Protein AF-A0A946AU57-F1 (afdb_monomer)

Structure (mmCIF, N/CA/C/O backbone):
data_AF-A0A946AU57-F1
#
_entry.id   AF-A0A946AU57-F1
#
loop_
_atom_site.group_PDB
_atom_site.id
_atom_site.type_symbol
_atom_site.label_atom_id
_atom_site.label_alt_id
_atom_site.label_comp_id
_atom_site.label_asym_id
_atom_site.label_entity_id
_atom_site.label_seq_id
_atom_site.pdbx_PDB_ins_code
_atom_site.Cartn_x
_atom_site.Cartn_y
_atom_site.Cartn_z
_atom_site.occupancy
_atom_site.B_iso_or_equiv
_atom_site.auth_seq_id
_atom_site.auth_comp_id
_atom_site.auth_asym_id
_atom_site.auth_atom_id
_atom_site.pdbx_PDB_model_num
ATOM 1 N N . MET A 1 1 ? 7.001 -10.767 -23.558 1.00 83.44 1 MET A N 1
ATOM 2 C CA . MET A 1 1 ? 6.586 -10.501 -22.163 1.00 83.44 1 MET A CA 1
ATOM 3 C C . MET A 1 1 ? 6.327 -9.021 -21.917 1.00 83.44 1 MET A C 1
ATOM 5 O O . MET A 1 1 ? 5.174 -8.684 -21.738 1.00 83.44 1 MET A O 1
ATOM 9 N N . ALA A 1 2 ? 7.332 -8.129 -21.918 1.00 91.62 2 ALA A N 1
ATOM 10 C CA . ALA A 1 2 ? 7.081 -6.695 -21.684 1.00 91.62 2 ALA A CA 1
ATOM 11 C C . ALA A 1 2 ? 6.171 -6.069 -22.757 1.00 91.62 2 ALA A C 1
ATOM 13 O O . ALA A 1 2 ? 5.201 -5.413 -22.403 1.00 91.62 2 ALA A O 1
ATOM 14 N N . ASP A 1 3 ? 6.413 -6.365 -24.041 1.00 95.62 3 ASP A N 1
ATOM 15 C CA . ASP A 1 3 ? 5.533 -5.928 -25.137 1.00 95.62 3 ASP A CA 1
ATOM 16 C C . ASP A 1 3 ? 4.083 -6.423 -24.937 1.00 95.62 3 ASP A C 1
ATOM 18 O O . ASP A 1 3 ? 3.138 -5.658 -25.092 1.00 95.62 3 ASP A O 1
ATOM 22 N N . ASP A 1 4 ? 3.898 -7.683 -24.522 1.00 97.25 4 ASP A N 1
ATOM 23 C CA . ASP A 1 4 ? 2.567 -8.263 -24.276 1.00 97.25 4 ASP A CA 1
ATOM 24 C C . ASP A 1 4 ? 1.846 -7.573 -23.109 1.00 97.25 4 ASP A C 1
ATOM 26 O O . ASP A 1 4 ? 0.646 -7.328 -23.179 1.00 97.25 4 ASP A O 1
ATOM 30 N N . LEU A 1 5 ? 2.580 -7.236 -22.044 1.00 96.56 5 LEU A N 1
ATOM 31 C CA . LEU A 1 5 ? 2.045 -6.531 -20.878 1.00 96.56 5 LEU A CA 1
ATOM 32 C C . LEU A 1 5 ? 1.662 -5.085 -21.214 1.00 96.56 5 LEU A C 1
ATOM 34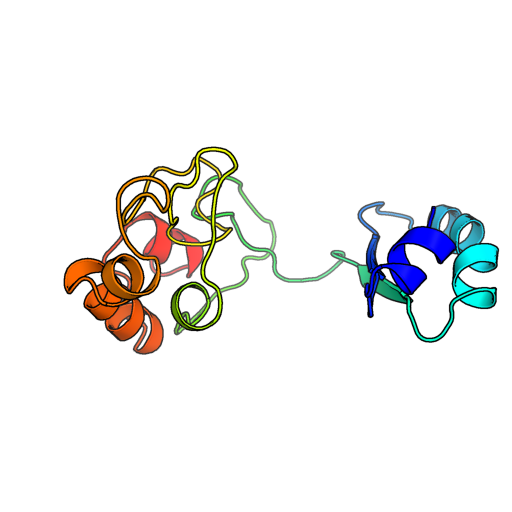 O O . LEU A 1 5 ? 0.603 -4.627 -20.794 1.00 96.56 5 LEU A O 1
ATOM 38 N N . ILE A 1 6 ? 2.479 -4.390 -22.009 1.00 96.75 6 ILE A N 1
ATOM 39 C CA . ILE A 1 6 ? 2.166 -3.042 -22.502 1.00 96.75 6 ILE A CA 1
ATOM 40 C C . ILE A 1 6 ? 0.909 -3.088 -23.375 1.00 96.75 6 ILE A C 1
ATOM 42 O O . ILE A 1 6 ? -0.028 -2.327 -23.150 1.00 96.75 6 ILE A O 1
ATOM 46 N N . ASN A 1 7 ? 0.832 -4.045 -24.304 1.00 97.56 7 ASN A N 1
ATOM 47 C CA . ASN A 1 7 ? -0.347 -4.244 -25.149 1.00 97.56 7 ASN A CA 1
ATOM 48 C C . ASN A 1 7 ? -1.607 -4.601 -24.340 1.00 97.56 7 ASN A C 1
ATOM 50 O O . ASN A 1 7 ? -2.715 -4.267 -24.754 1.00 97.56 7 ASN A O 1
ATOM 54 N N . ALA A 1 8 ? -1.452 -5.257 -23.186 1.00 97.81 8 ALA A N 1
ATOM 55 C CA . ALA A 1 8 ? -2.541 -5.547 -22.256 1.00 97.81 8 ALA A CA 1
ATOM 56 C C . ALA A 1 8 ? -2.958 -4.341 -21.386 1.00 97.81 8 ALA A C 1
ATOM 58 O O . ALA A 1 8 ? -3.948 -4.439 -20.662 1.00 97.81 8 ALA A O 1
ATOM 59 N N . GLY A 1 9 ? -2.236 -3.217 -21.455 1.00 97.50 9 GLY A N 1
ATOM 60 C CA . GLY A 1 9 ? -2.573 -1.966 -20.773 1.00 97.50 9 GLY A CA 1
ATOM 61 C C . GLY A 1 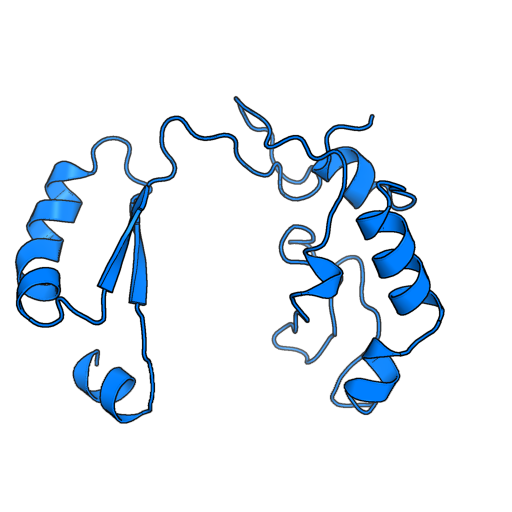9 ? -1.669 -1.590 -19.598 1.00 97.50 9 GLY A C 1
ATOM 62 O O . GLY A 1 9 ? -2.003 -0.657 -18.871 1.00 97.50 9 GLY A O 1
ATOM 63 N N . VAL A 1 10 ? -0.538 -2.274 -19.381 1.00 96.62 10 VAL A N 1
ATOM 64 C CA . VAL A 1 10 ? 0.450 -1.828 -18.384 1.00 96.62 10 VAL A CA 1
ATOM 65 C C . VAL A 1 10 ? 1.084 -0.518 -18.843 1.00 96.62 10 VAL A C 1
ATOM 67 O O . VAL A 1 10 ? 1.690 -0.450 -19.910 1.00 96.62 10 VAL A O 1
ATOM 70 N N . THR A 1 11 ? 0.963 0.515 -18.012 1.00 96.81 11 THR A N 1
ATOM 71 C CA . THR A 1 11 ? 1.470 1.862 -18.306 1.00 96.81 11 THR A CA 1
ATOM 72 C C . THR A 1 11 ? 2.835 2.138 -17.689 1.00 96.81 11 THR A C 1
ATOM 74 O O . THR A 1 11 ? 3.540 3.021 -18.157 1.00 96.81 11 THR A O 1
ATOM 77 N N . GLU A 1 12 ? 3.218 1.395 -16.650 1.00 96.62 12 GLU A N 1
ATOM 78 C CA . GLU A 1 12 ? 4.491 1.577 -15.957 1.00 96.62 12 GLU A CA 1
ATOM 79 C C . GLU A 1 12 ? 4.979 0.265 -15.320 1.00 96.62 12 GLU A C 1
ATOM 81 O O . GLU A 1 12 ? 4.206 -0.514 -14.760 1.00 96.62 12 GLU A O 1
ATOM 86 N N . PHE A 1 13 ? 6.290 0.053 -15.374 1.00 95.56 13 PHE A N 1
ATOM 87 C CA . PHE A 1 13 ? 7.053 -0.943 -14.645 1.00 95.56 13 PHE A CA 1
ATOM 88 C C . PHE A 1 13 ? 7.995 -0.225 -13.685 1.00 95.56 13 PHE A C 1
ATOM 90 O O . PHE A 1 13 ? 9.019 0.329 -14.088 1.00 95.56 13 PHE A O 1
ATOM 97 N N . THR A 1 14 ? 7.683 -0.289 -12.397 1.00 95.12 14 THR A N 1
ATOM 98 C CA . THR A 1 14 ? 8.595 0.175 -11.355 1.00 95.12 14 THR A CA 1
ATOM 99 C C . THR A 1 14 ? 9.557 -0.945 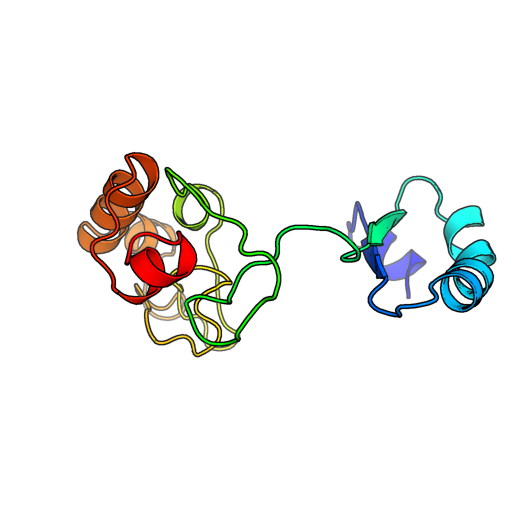-10.972 1.00 95.12 14 THR A C 1
ATOM 101 O O . THR A 1 14 ? 9.138 -2.004 -10.504 1.00 95.12 14 THR A O 1
ATOM 104 N N . ILE A 1 15 ? 10.857 -0.715 -11.145 1.00 92.50 15 ILE A N 1
ATOM 105 C CA . ILE A 1 15 ? 11.922 -1.658 -10.788 1.00 92.50 15 ILE A CA 1
ATOM 106 C C . ILE A 1 15 ? 12.723 -1.071 -9.631 1.00 92.50 15 ILE A C 1
ATOM 108 O O . ILE A 1 15 ? 13.354 -0.026 -9.769 1.00 92.50 15 ILE A O 1
ATOM 112 N N . THR A 1 16 ? 12.746 -1.766 -8.498 1.00 92.06 16 THR A N 1
ATOM 113 C CA . THR A 1 16 ? 13.507 -1.342 -7.319 1.00 92.06 16 THR A CA 1
ATOM 114 C C . THR A 1 16 ? 14.788 -2.158 -7.185 1.00 92.06 16 THR A C 1
ATOM 116 O O . THR A 1 16 ? 14.757 -3.387 -7.155 1.00 92.06 16 THR A O 1
ATOM 119 N N . ILE A 1 17 ? 15.924 -1.473 -7.086 1.00 90.62 17 ILE A N 1
ATOM 120 C CA . ILE A 1 17 ? 17.239 -2.069 -6.858 1.00 90.62 17 ILE A CA 1
ATOM 121 C C . ILE A 1 17 ? 17.411 -2.306 -5.359 1.00 90.62 17 ILE A C 1
ATOM 123 O O . ILE A 1 17 ? 17.440 -1.359 -4.572 1.00 90.62 17 ILE A O 1
ATOM 127 N N . HIS A 1 18 ? 17.528 -3.579 -4.982 1.00 88.88 18 HIS A N 1
ATOM 128 C CA . HIS A 1 18 ? 17.764 -4.006 -3.600 1.00 88.88 18 HIS A CA 1
ATOM 129 C C . HIS A 1 18 ? 19.240 -4.321 -3.308 1.00 88.88 18 HIS A C 1
ATOM 131 O O . HIS A 1 18 ? 19.646 -4.305 -2.149 1.00 88.88 18 HIS A O 1
ATOM 137 N N . ASP A 1 19 ? 20.050 -4.575 -4.339 1.00 85.81 19 ASP A N 1
ATOM 138 C CA . ASP A 1 19 ? 21.467 -4.925 -4.195 1.00 85.81 19 ASP A CA 1
ATOM 139 C C . ASP A 1 19 ? 22.283 -3.729 -3.700 1.00 85.81 19 ASP A C 1
ATOM 141 O O . ASP A 1 19 ? 22.214 -2.661 -4.306 1.00 85.81 19 ASP A O 1
ATOM 145 N N . THR A 1 20 ? 23.116 -3.914 -2.669 1.00 79.56 20 THR A N 1
ATOM 146 C CA . THR A 1 20 ? 24.007 -2.871 -2.112 1.00 79.56 20 THR A CA 1
ATOM 147 C C . THR A 1 20 ? 24.929 -2.250 -3.167 1.00 79.56 20 THR A C 1
ATOM 149 O O . THR A 1 20 ? 25.274 -1.078 -3.075 1.00 79.56 20 THR A O 1
ATOM 152 N N . ASN A 1 21 ? 25.291 -3.013 -4.205 1.00 80.12 21 ASN A N 1
ATOM 153 C CA . ASN A 1 21 ? 25.967 -2.510 -5.397 1.00 80.12 21 ASN A CA 1
ATOM 154 C C . ASN A 1 21 ? 25.082 -2.725 -6.637 1.00 80.12 21 ASN A C 1
ATOM 156 O O . ASN A 1 21 ? 25.128 -3.769 -7.290 1.00 80.12 21 ASN A O 1
ATOM 160 N N . GLY A 1 22 ? 24.270 -1.715 -6.948 1.00 82.25 22 GLY A N 1
ATOM 161 C CA . GLY A 1 22 ? 23.299 -1.744 -8.040 1.00 82.25 22 GLY A CA 1
ATOM 162 C C . GLY A 1 22 ? 23.881 -1.612 -9.450 1.00 82.25 22 GLY A C 1
ATOM 163 O O . GLY A 1 22 ? 23.137 -1.780 -10.414 1.00 82.25 22 GLY A O 1
ATOM 164 N N . GLU A 1 23 ? 25.176 -1.324 -9.615 1.00 85.56 23 GLU A N 1
ATOM 165 C CA . GLU A 1 23 ? 25.768 -1.012 -10.927 1.00 85.56 23 GLU A CA 1
ATOM 166 C C . GLU A 1 23 ? 25.681 -2.187 -11.906 1.00 85.56 23 GLU A C 1
ATOM 168 O O . GLU A 1 23 ? 25.309 -2.018 -13.069 1.00 85.56 23 GLU A O 1
ATOM 173 N N . ALA A 1 24 ? 25.956 -3.402 -11.427 1.00 86.06 24 ALA A N 1
ATOM 174 C CA . ALA A 1 24 ? 25.874 -4.605 -12.250 1.00 86.06 24 ALA A CA 1
ATOM 175 C C . ALA A 1 24 ? 24.432 -4.895 -12.703 1.00 86.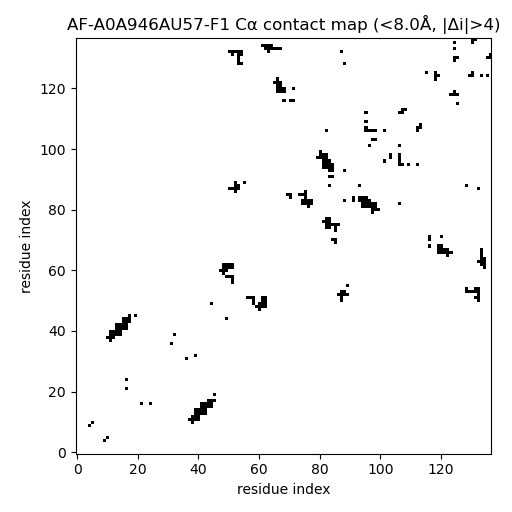06 24 ALA A C 1
ATOM 177 O O . ALA A 1 24 ? 24.211 -5.343 -13.832 1.00 86.06 24 ALA A O 1
ATOM 178 N N . LEU A 1 25 ? 23.443 -4.632 -11.842 1.00 86.56 25 LEU A N 1
ATOM 179 C CA . LEU A 1 25 ? 22.029 -4.778 -12.184 1.00 86.56 25 LEU A CA 1
ATOM 180 C C . LEU A 1 25 ? 21.584 -3.682 -13.158 1.00 86.56 25 LEU A C 1
ATOM 182 O O . LEU A 1 25 ? 20.945 -3.984 -14.164 1.00 86.56 25 LEU A O 1
ATOM 186 N N . LEU A 1 26 ? 21.985 -2.431 -12.925 1.00 88.06 26 LEU A N 1
ATOM 187 C CA . LEU A 1 26 ? 21.723 -1.308 -13.827 1.00 88.06 26 LEU A CA 1
ATOM 188 C C . LEU A 1 26 ? 22.287 -1.561 -15.224 1.00 88.06 26 LEU A C 1
ATOM 190 O O . LEU A 1 26 ? 21.592 -1.322 -16.209 1.00 88.06 26 LEU A O 1
ATOM 194 N N . ALA A 1 27 ? 23.506 -2.098 -15.322 1.00 90.38 27 ALA A N 1
ATOM 195 C CA . ALA A 1 27 ? 24.113 -2.482 -16.593 1.00 90.38 27 ALA A CA 1
ATOM 196 C C . ALA A 1 27 ? 23.274 -3.540 -17.331 1.00 90.38 27 ALA A C 1
ATOM 198 O O . ALA A 1 27 ? 23.032 -3.411 -18.532 1.00 90.38 27 ALA A O 1
ATOM 199 N N . LYS A 1 28 ? 22.760 -4.548 -16.610 1.00 90.31 28 LYS A N 1
ATOM 200 C CA . LYS A 1 28 ? 21.852 -5.565 -17.170 1.00 90.31 28 LYS A CA 1
ATOM 201 C C . LYS A 1 28 ? 20.506 -4.983 -17.610 1.00 90.31 28 LYS A C 1
ATOM 203 O O . LYS A 1 28 ? 19.903 -5.514 -18.540 1.00 90.31 28 LYS A O 1
ATOM 208 N N . LEU A 1 29 ? 20.042 -3.911 -16.968 1.00 91.62 29 LEU A N 1
ATOM 209 C CA . LEU A 1 29 ? 18.784 -3.238 -17.298 1.00 91.62 29 LEU A CA 1
ATOM 210 C C . LEU A 1 29 ? 18.909 -2.242 -18.461 1.00 91.62 29 LEU A C 1
ATOM 212 O O . LEU A 1 29 ? 17.889 -1.921 -19.064 1.00 91.62 29 LEU A O 1
ATOM 216 N N . GLN A 1 30 ? 20.116 -1.799 -18.842 1.00 93.38 30 GLN A N 1
ATOM 217 C CA . GLN A 1 30 ? 20.318 -0.833 -19.938 1.00 93.38 30 GLN A CA 1
ATOM 218 C C . GLN A 1 30 ? 19.567 -1.179 -21.239 1.00 93.38 30 GLN A C 1
ATOM 220 O O . GLN A 1 30 ? 18.931 -0.287 -21.805 1.00 93.38 30 GLN A O 1
ATOM 225 N N . PRO A 1 31 ? 19.556 -2.438 -21.729 1.00 94.12 31 PRO A N 1
ATOM 226 C CA . PRO A 1 31 ? 18.800 -2.780 -22.934 1.00 94.12 31 PRO A CA 1
ATOM 227 C C . PRO A 1 31 ? 17.286 -2.592 -22.766 1.00 94.12 31 PRO A C 1
ATOM 229 O O . PRO A 1 31 ? 16.613 -2.179 -23.707 1.00 94.12 31 PRO A O 1
ATOM 232 N N . VAL A 1 32 ? 16.755 -2.869 -21.570 1.00 92.19 32 VAL A N 1
ATOM 233 C CA . VAL A 1 32 ? 15.333 -2.699 -21.235 1.00 92.19 32 VAL A CA 1
ATOM 234 C C . VAL A 1 32 ? 14.989 -1.216 -21.155 1.00 92.19 32 VAL A C 1
ATOM 236 O O . VAL A 1 32 ? 14.032 -0.788 -21.790 1.00 92.19 32 VAL A O 1
ATOM 239 N N . LEU A 1 33 ? 15.811 -0.426 -20.459 1.00 93.44 33 LEU A N 1
ATOM 240 C CA . LEU A 1 33 ? 15.644 1.025 -20.336 1.00 93.44 33 LEU A CA 1
ATOM 241 C C . LEU A 1 33 ? 15.679 1.723 -21.696 1.00 93.44 33 LEU A C 1
ATOM 243 O O . LEU A 1 33 ? 14.882 2.616 -21.959 1.00 93.44 33 LEU A O 1
ATOM 247 N N . LYS A 1 34 ? 16.564 1.278 -22.595 1.00 95.69 34 LYS A N 1
ATOM 248 C CA . LYS A 1 34 ? 16.637 1.802 -23.961 1.00 95.69 34 LYS A CA 1
ATOM 249 C C . LYS A 1 34 ? 15.420 1.417 -24.803 1.00 95.69 34 LYS A C 1
ATOM 251 O O . LYS A 1 34 ? 15.004 2.205 -25.648 1.00 95.69 34 LYS A O 1
ATOM 256 N N . LYS A 1 35 ? 14.886 0.204 -24.625 1.00 95.94 35 LYS A N 1
ATOM 257 C CA . LYS A 1 35 ? 13.732 -0.273 -25.399 1.00 95.94 35 LYS A CA 1
ATOM 258 C C . LYS A 1 35 ? 12.414 0.338 -24.909 1.00 95.94 35 LYS A C 1
ATOM 260 O O . LYS A 1 35 ? 11.547 0.597 -25.734 1.00 95.94 35 LYS A O 1
ATOM 265 N N . TYR A 1 36 ? 12.273 0.581 -23.605 1.00 96.00 36 TYR A N 1
ATOM 266 C CA . TYR A 1 36 ? 11.025 1.042 -22.985 1.00 96.00 36 TYR A CA 1
ATOM 267 C C . TYR A 1 36 ? 11.221 2.275 -22.080 1.00 96.00 36 TYR A C 1
ATOM 269 O O . TYR A 1 36 ? 10.845 2.235 -20.907 1.00 96.00 36 TYR A O 1
ATOM 277 N N . PRO A 1 37 ? 11.800 3.377 -22.588 1.00 95.06 37 PRO A N 1
ATOM 278 C CA . PRO A 1 37 ? 12.170 4.525 -21.758 1.00 95.06 37 PRO A CA 1
ATOM 279 C C . PRO A 1 37 ? 10.972 5.223 -21.098 1.00 95.06 37 PRO A C 1
ATOM 281 O O . PRO A 1 37 ? 11.129 5.824 -20.043 1.00 95.06 37 PRO A O 1
ATOM 284 N N . GLU A 1 38 ? 9.780 5.127 -21.690 1.00 96.06 38 GLU A N 1
ATOM 285 C CA . GLU A 1 38 ? 8.551 5.756 -21.179 1.00 96.06 38 GLU A CA 1
ATOM 286 C C . GLU A 1 38 ? 7.760 4.860 -20.217 1.00 96.06 38 GLU A C 1
ATOM 288 O O . GLU A 1 38 ? 6.840 5.333 -19.560 1.00 96.06 38 GLU A O 1
ATOM 293 N N . TYR A 1 39 ? 8.110 3.573 -20.126 1.00 96.12 39 TYR A N 1
ATOM 294 C CA . TYR A 1 39 ? 7.368 2.594 -19.329 1.00 96.12 39 TYR A CA 1
ATOM 295 C C . TYR A 1 39 ? 8.122 2.146 -18.087 1.00 96.12 39 TYR A C 1
ATOM 297 O O . TYR A 1 39 ? 7.569 1.376 -17.318 1.00 96.12 39 TYR A O 1
ATOM 305 N N . VAL A 1 40 ? 9.386 2.523 -17.893 1.00 95.56 40 VAL A N 1
ATOM 306 C CA . VAL A 1 40 ? 10.201 1.976 -16.801 1.00 95.56 40 VAL A CA 1
ATOM 307 C C . VAL A 1 40 ? 10.665 3.084 -15.871 1.00 95.56 40 VAL A C 1
ATOM 309 O O . VAL A 1 40 ? 11.368 3.999 -16.293 1.00 95.56 40 VAL A O 1
ATOM 312 N N . SER A 1 41 ? 10.352 2.941 -14.584 1.00 94.38 41 SER A N 1
ATOM 313 C CA . SER A 1 41 ? 10.920 3.751 -13.508 1.00 94.38 41 SER A CA 1
ATOM 314 C C . SER A 1 41 ? 11.865 2.910 -12.653 1.00 94.38 41 SER A C 1
ATOM 316 O O . SER A 1 41 ? 11.565 1.772 -12.289 1.00 94.38 41 SER A O 1
ATOM 318 N N . ILE A 1 42 ? 13.042 3.460 -12.344 1.00 91.50 42 ILE A N 1
ATOM 319 C CA . ILE A 1 42 ? 14.037 2.805 -11.490 1.00 91.50 42 ILE A CA 1
ATOM 320 C C . ILE A 1 42 ? 14.038 3.461 -10.114 1.00 91.50 42 ILE A C 1
ATOM 322 O O . ILE A 1 42 ? 14.189 4.674 -9.993 1.00 91.50 42 ILE A O 1
ATOM 326 N N . ASN A 1 43 ? 13.936 2.634 -9.080 1.00 91.44 43 ASN A N 1
ATOM 327 C CA . ASN A 1 43 ? 14.024 3.019 -7.682 1.00 91.44 43 ASN A CA 1
ATOM 328 C C . ASN A 1 43 ? 15.178 2.296 -6.980 1.00 91.44 43 ASN A C 1
ATOM 330 O O . ASN A 1 43 ? 15.713 1.301 -7.460 1.00 91.44 43 ASN A O 1
ATOM 334 N N . SER A 1 44 ? 15.537 2.794 -5.802 1.00 89.12 44 SER A N 1
ATOM 335 C CA . SER A 1 44 ? 16.492 2.177 -4.876 1.00 89.12 44 SER A CA 1
ATOM 336 C C . SER A 1 44 ? 15.978 2.339 -3.449 1.00 89.12 44 SER A C 1
ATOM 338 O O . SER A 1 44 ? 15.270 3.314 -3.161 1.00 89.12 44 SER A O 1
ATOM 340 N N . ILE A 1 45 ? 16.327 1.391 -2.580 1.00 86.31 45 ILE A N 1
ATOM 341 C CA . ILE A 1 45 ? 16.003 1.420 -1.145 1.00 86.31 45 ILE A CA 1
ATOM 342 C C . ILE A 1 45 ? 17.152 1.921 -0.261 1.00 86.31 45 ILE A C 1
ATOM 344 O O . ILE A 1 45 ? 16.925 2.159 0.920 1.00 86.31 45 ILE A O 1
ATOM 348 N N . HIS A 1 46 ? 18.362 2.067 -0.807 1.00 84.25 46 HIS A N 1
ATOM 349 C CA . HIS A 1 46 ? 19.543 2.454 -0.025 1.00 84.25 46 HIS A CA 1
ATOM 350 C C . HIS A 1 46 ? 19.408 3.869 0.532 1.00 84.25 46 HIS A C 1
ATOM 352 O O . HIS A 1 46 ? 18.859 4.745 -0.140 1.00 84.25 46 HIS A O 1
ATOM 358 N N . ASP A 1 47 ? 19.904 4.060 1.756 1.00 83.62 47 ASP A N 1
ATOM 359 C CA . ASP A 1 47 ? 19.941 5.338 2.481 1.00 83.62 47 ASP A CA 1
ATOM 360 C C . ASP A 1 47 ? 18.571 6.012 2.681 1.00 83.62 47 ASP A C 1
ATOM 362 O O . ASP A 1 47 ? 18.474 7.232 2.833 1.00 83.62 47 ASP A O 1
ATOM 366 N N . LYS A 1 48 ? 17.486 5.227 2.685 1.00 88.25 48 LYS A N 1
ATOM 367 C CA . LYS A 1 48 ? 16.121 5.720 2.907 1.00 88.25 48 LYS A CA 1
ATOM 368 C C . LYS A 1 48 ? 15.539 5.183 4.212 1.00 88.25 48 LYS A C 1
ATOM 370 O O . LYS A 1 48 ? 15.799 4.031 4.557 1.00 88.25 48 LYS A O 1
ATOM 375 N N . PRO A 1 49 ? 14.690 5.965 4.901 1.00 93.75 49 PRO A N 1
ATOM 376 C CA . PRO A 1 49 ? 13.811 5.416 5.921 1.00 93.75 49 PRO A CA 1
ATOM 377 C C . PRO A 1 49 ? 12.964 4.281 5.339 1.00 93.75 49 PRO A C 1
ATOM 379 O O . PRO A 1 49 ? 12.425 4.397 4.235 1.00 93.75 49 PRO A O 1
ATOM 382 N N . LEU A 1 50 ? 12.852 3.178 6.074 1.00 94.25 50 LEU A N 1
ATOM 383 C CA . LEU A 1 50 ? 12.094 2.001 5.671 1.00 94.25 50 LEU A CA 1
ATOM 384 C C . LEU A 1 50 ? 10.931 1.761 6.628 1.00 94.25 50 LEU A C 1
ATOM 386 O O . LEU A 1 50 ? 10.995 2.045 7.825 1.00 94.25 50 LEU A O 1
ATOM 390 N N . SER A 1 51 ? 9.860 1.180 6.095 1.00 94.50 51 SER A N 1
ATOM 391 C CA . SER A 1 51 ? 8.783 0.644 6.923 1.00 94.50 51 SER A CA 1
ATOM 392 C C . SER A 1 51 ? 9.274 -0.585 7.693 1.00 94.50 51 SER A C 1
ATOM 394 O O . SER A 1 51 ? 9.800 -1.523 7.093 1.00 94.50 51 SER A O 1
ATOM 396 N N . ASN A 1 52 ? 8.993 -0.635 8.997 1.00 96.69 52 ASN A N 1
ATOM 397 C CA . ASN A 1 52 ? 9.184 -1.824 9.840 1.00 96.69 52 ASN A CA 1
ATOM 398 C C . ASN A 1 52 ? 8.114 -2.915 9.619 1.00 96.69 52 ASN A C 1
ATOM 400 O O . ASN A 1 52 ? 8.035 -3.878 10.383 1.00 96.69 52 ASN A O 1
ATOM 404 N N . ARG A 1 53 ? 7.248 -2.755 8.604 1.00 96.81 53 ARG A N 1
ATOM 405 C CA . ARG A 1 53 ? 6.146 -3.676 8.275 1.00 96.81 53 ARG A CA 1
ATOM 406 C C . ARG A 1 53 ? 5.252 -3.960 9.484 1.00 96.81 53 ARG A C 1
ATOM 408 O O . ARG A 1 53 ? 4.970 -5.113 9.800 1.00 96.81 53 ARG A O 1
ATOM 415 N N . GLY A 1 54 ? 4.857 -2.898 10.189 1.00 96.44 54 GLY A N 1
ATOM 416 C CA . GLY A 1 54 ? 4.004 -3.013 11.371 1.00 96.44 54 GLY A CA 1
ATOM 417 C C . GLY A 1 54 ? 4.657 -3.787 12.517 1.00 96.44 54 GLY A C 1
ATOM 418 O O . GLY A 1 54 ? 3.963 -4.483 13.251 1.00 96.44 54 GLY A O 1
ATOM 419 N N . GLY A 1 55 ? 5.986 -3.713 12.626 1.00 96.69 55 GLY A N 1
ATOM 420 C CA . GLY A 1 55 ? 6.772 -4.438 13.626 1.00 96.69 55 GLY A CA 1
ATOM 421 C C . GLY A 1 55 ? 7.193 -5.847 13.217 1.00 96.69 55 GLY A C 1
ATOM 422 O O . GLY A 1 55 ? 7.750 -6.572 14.034 1.00 96.69 55 GLY A O 1
ATOM 423 N N . ALA A 1 56 ? 6.938 -6.269 11.976 1.00 97.25 56 ALA A N 1
ATOM 424 C CA . ALA A 1 56 ? 7.369 -7.586 11.512 1.00 97.25 56 ALA A CA 1
ATOM 425 C C . ALA A 1 56 ? 8.887 -7.682 11.280 1.00 97.25 56 ALA A C 1
ATOM 427 O O . ALA A 1 56 ? 9.411 -8.795 11.247 1.00 97.25 56 ALA A O 1
ATOM 428 N N . ILE A 1 57 ? 9.572 -6.549 11.091 1.00 96.38 57 ILE A N 1
ATOM 429 C CA . ILE A 1 57 ? 11.026 -6.475 10.909 1.00 96.38 57 ILE A CA 1
ATOM 430 C C . ILE A 1 57 ? 11.607 -5.277 11.663 1.00 96.38 57 ILE A C 1
ATOM 432 O O . ILE A 1 57 ? 10.973 -4.228 11.759 1.00 96.38 57 ILE A O 1
ATOM 436 N N . GLU A 1 58 ? 12.836 -5.416 12.148 1.00 94.75 58 GLU A N 1
ATOM 437 C CA . GLU A 1 58 ? 13.632 -4.285 12.625 1.00 94.75 58 GLU A CA 1
ATOM 438 C C . GLU A 1 58 ? 14.274 -3.564 11.433 1.00 94.75 58 GLU A C 1
ATOM 440 O O . GLU A 1 58 ? 14.663 -4.192 10.445 1.00 94.75 58 GLU A O 1
ATOM 445 N N . VAL A 1 59 ? 14.366 -2.237 11.512 1.00 93.69 59 VAL A N 1
ATOM 446 C CA . VAL A 1 59 ? 14.960 -1.386 10.473 1.00 93.69 59 VAL A CA 1
ATOM 447 C C . VAL A 1 59 ? 15.930 -0.404 11.114 1.00 93.69 59 VAL A C 1
ATOM 449 O O . VAL A 1 59 ? 15.681 0.080 12.216 1.00 93.69 59 VAL A O 1
ATOM 452 N N . GLU A 1 60 ? 17.022 -0.097 10.417 1.00 92.06 60 GLU A N 1
ATOM 453 C CA . GLU A 1 60 ? 18.038 0.847 10.900 1.00 92.06 60 GLU A CA 1
ATOM 454 C C . GLU A 1 60 ? 17.481 2.274 11.005 1.00 92.06 60 GLU A C 1
ATOM 456 O O . GLU A 1 60 ? 17.645 2.943 12.024 1.00 92.06 60 GLU A O 1
ATOM 461 N N . LEU A 1 61 ? 16.759 2.714 9.970 1.00 93.38 61 LEU A N 1
ATOM 462 C CA . LEU A 1 61 ? 16.082 4.004 9.928 1.00 93.38 61 LEU A CA 1
ATOM 463 C C . LEU A 1 61 ? 14.588 3.793 9.668 1.00 93.38 61 LEU A C 1
ATOM 465 O O . LEU A 1 61 ? 14.193 3.392 8.575 1.00 93.38 61 LEU A O 1
ATOM 469 N N . LEU A 1 62 ? 13.756 4.061 10.677 1.00 95.38 62 LEU A N 1
ATOM 470 C CA . LEU A 1 62 ? 12.302 3.933 10.573 1.00 95.38 62 LEU A CA 1
ATOM 471 C C . LEU A 1 62 ? 11.681 5.125 9.835 1.00 95.38 62 LEU A C 1
ATOM 473 O O . LEU A 1 62 ? 11.906 6.278 10.208 1.00 95.38 62 LEU A O 1
ATOM 477 N N . ASP A 1 63 ? 10.823 4.830 8.860 1.00 95.25 63 ASP A N 1
ATOM 478 C CA . ASP A 1 63 ? 9.906 5.792 8.242 1.00 95.25 63 ASP A CA 1
ATOM 479 C C . ASP A 1 63 ? 8.768 6.168 9.212 1.00 95.25 63 ASP A C 1
ATOM 481 O O . ASP A 1 63 ? 7.691 5.566 9.213 1.00 95.25 63 ASP A O 1
ATOM 485 N N . LYS A 1 64 ? 9.043 7.121 10.113 1.00 95.38 64 LYS A N 1
ATOM 486 C CA . LYS A 1 64 ? 8.074 7.612 11.105 1.00 95.38 64 LYS A CA 1
ATOM 487 C C . LYS A 1 64 ? 6.991 8.460 10.449 1.00 95.38 64 LYS A C 1
ATOM 489 O O . LYS A 1 64 ? 7.261 9.240 9.540 1.00 95.38 64 LYS A O 1
ATOM 494 N N . LYS A 1 65 ? 5.765 8.356 10.967 1.00 95.31 65 LYS A N 1
ATOM 495 C CA . LYS A 1 65 ? 4.587 9.008 10.381 1.00 95.31 65 LYS A CA 1
ATOM 496 C C . LYS A 1 65 ? 3.731 9.681 11.450 1.00 95.31 65 LYS A C 1
ATOM 498 O O . LYS A 1 65 ? 3.272 9.031 12.389 1.00 95.31 65 LYS A O 1
ATOM 503 N N . ASP A 1 66 ? 3.418 10.961 11.261 1.00 96.69 66 ASP A N 1
ATOM 504 C CA . ASP A 1 66 ? 2.468 11.673 12.128 1.00 96.69 66 ASP A CA 1
ATOM 505 C C . ASP A 1 66 ? 1.015 11.282 11.833 1.00 96.69 66 ASP A C 1
ATOM 507 O O . ASP A 1 66 ? 0.186 11.214 12.742 1.00 96.69 66 ASP A O 1
ATOM 511 N N . SER A 1 67 ? 0.716 10.959 10.575 1.00 97.62 67 SER A N 1
ATOM 512 C CA . SER A 1 67 ? -0.579 10.472 10.093 1.00 97.62 67 SER A CA 1
ATOM 513 C C . SER A 1 67 ? -0.387 9.411 9.009 1.00 97.62 67 SER A C 1
ATOM 515 O O . SER A 1 67 ? 0.707 9.260 8.469 1.00 97.62 67 SER A O 1
ATOM 517 N N . CYS A 1 68 ? -1.428 8.633 8.719 1.00 97.62 68 CYS A N 1
ATOM 518 C CA . CYS A 1 68 ? -1.377 7.576 7.717 1.00 97.62 68 CYS A CA 1
ATOM 519 C C . CYS A 1 68 ? -2.635 7.598 6.844 1.00 97.62 68 CYS A C 1
ATOM 521 O O . CYS A 1 68 ? -3.753 7.482 7.346 1.00 97.62 68 CYS A O 1
ATOM 523 N N . ILE A 1 69 ? -2.434 7.725 5.532 1.00 97.12 69 ILE A N 1
ATOM 524 C CA . ILE A 1 69 ? -3.495 7.695 4.517 1.00 97.12 69 ILE A CA 1
ATOM 525 C C . ILE A 1 69 ? -3.461 6.421 3.669 1.00 97.12 69 ILE A C 1
ATOM 527 O O . ILE A 1 69 ? -4.365 6.220 2.867 1.00 97.12 69 ILE A O 1
ATOM 531 N N . ASP A 1 70 ? -2.497 5.518 3.890 1.00 95.81 70 ASP A N 1
ATOM 532 C CA . ASP A 1 70 ? -2.369 4.258 3.146 1.00 95.81 70 ASP A CA 1
ATOM 533 C C . ASP A 1 70 ? -3.699 3.479 3.059 1.00 95.81 70 ASP A C 1
ATOM 535 O O . ASP A 1 70 ? -4.117 3.160 1.949 1.00 95.81 70 ASP A O 1
ATOM 539 N N . PRO A 1 71 ? -4.430 3.208 4.165 1.00 94.06 71 PRO A N 1
ATOM 540 C CA . PRO A 1 71 ? -5.695 2.481 4.074 1.00 94.06 71 PRO A CA 1
ATOM 541 C C . PRO A 1 71 ? -6.840 3.325 3.500 1.00 94.06 71 PRO A C 1
ATOM 543 O O . PRO A 1 71 ? -7.906 2.773 3.261 1.00 94.06 71 PRO A O 1
ATOM 546 N N . LEU A 1 72 ? -6.666 4.644 3.329 1.00 93.88 72 LEU A N 1
ATOM 547 C CA . LEU A 1 72 ? -7.622 5.552 2.684 1.00 93.88 72 LEU A CA 1
ATOM 548 C C . LEU A 1 72 ? -7.444 5.610 1.170 1.00 93.88 72 LEU A C 1
ATOM 550 O O . LEU A 1 72 ? -8.441 5.629 0.454 1.00 93.88 72 LEU A O 1
ATOM 554 N N . GLU A 1 73 ? -6.206 5.630 0.694 1.00 93.75 73 GLU A N 1
ATOM 555 C CA . GLU A 1 73 ? -5.898 5.742 -0.732 1.00 93.75 73 GLU A CA 1
ATOM 556 C C . GLU A 1 73 ? -5.784 4.376 -1.415 1.00 93.75 73 GLU A C 1
ATOM 558 O O . GLU A 1 73 ? -6.033 4.264 -2.614 1.00 93.75 73 GLU A O 1
ATOM 563 N N . LEU A 1 74 ? -5.443 3.325 -0.660 1.00 94.25 74 LEU A N 1
ATOM 564 C CA . LEU A 1 74 ? -5.181 1.993 -1.195 1.00 94.25 74 LEU A CA 1
ATOM 565 C C . LEU A 1 74 ? -6.080 0.945 -0.536 1.00 94.25 74 LEU A C 1
ATOM 567 O O . LEU A 1 74 ? -5.912 0.586 0.630 1.00 94.25 74 LEU A O 1
ATOM 571 N N . LEU A 1 75 ? -6.987 0.373 -1.326 1.00 94.69 75 LEU A N 1
ATOM 572 C CA . LEU A 1 75 ? -7.729 -0.825 -0.944 1.00 94.69 75 LEU A CA 1
ATOM 573 C C . LEU A 1 75 ? -6.915 -2.062 -1.327 1.00 94.69 75 LEU A C 1
ATOM 575 O O . LEU A 1 75 ? -6.620 -2.281 -2.501 1.00 94.69 75 LEU A O 1
ATOM 579 N N . GLN A 1 76 ? -6.561 -2.885 -0.340 1.00 95.25 76 GLN A N 1
ATOM 580 C CA . GLN A 1 76 ? -5.732 -4.069 -0.561 1.00 95.25 76 GLN A CA 1
ATOM 581 C C . GLN A 1 76 ? -6.523 -5.364 -0.466 1.00 95.25 76 GLN A C 1
ATOM 583 O O . GLN A 1 76 ? -7.347 -5.539 0.431 1.00 95.25 76 GLN A O 1
ATOM 588 N N . LEU A 1 77 ? -6.228 -6.277 -1.389 1.00 96.31 77 LEU A N 1
ATOM 589 C CA . LEU A 1 77 ? -6.867 -7.579 -1.513 1.00 96.31 77 LEU A CA 1
ATOM 590 C C . LEU A 1 77 ? -5.809 -8.675 -1.452 1.00 96.31 77 LEU A C 1
ATOM 592 O O . LEU A 1 77 ? -4.770 -8.572 -2.107 1.00 96.31 77 LEU A O 1
ATOM 596 N N . ASP A 1 78 ? -6.077 -9.741 -0.705 1.00 96.56 78 ASP A N 1
ATOM 597 C CA . ASP A 1 78 ? -5.278 -10.959 -0.814 1.00 96.56 78 ASP A CA 1
ATOM 598 C C . ASP A 1 78 ? -5.813 -11.917 -1.890 1.00 96.56 78 ASP A C 1
ATOM 600 O O . ASP A 1 78 ? -6.916 -11.765 -2.415 1.00 96.56 78 ASP A O 1
ATOM 604 N N . TYR A 1 79 ? -5.033 -12.956 -2.202 1.00 96.19 79 TYR A N 1
ATOM 605 C CA . TYR A 1 79 ? -5.409 -13.971 -3.194 1.00 96.19 79 TYR A CA 1
ATOM 606 C C . TYR A 1 79 ? -6.668 -14.777 -2.818 1.00 96.19 79 TYR A C 1
ATOM 608 O O . TYR A 1 79 ? -7.204 -15.494 -3.659 1.00 96.19 79 TYR A O 1
ATOM 616 N N . LYS A 1 80 ? -7.131 -14.698 -1.562 1.00 97.12 80 LYS A N 1
ATOM 617 C CA . LYS A 1 80 ? -8.373 -15.320 -1.085 1.00 97.12 80 LYS A CA 1
ATOM 618 C C . LYS A 1 80 ? -9.554 -14.348 -1.131 1.00 97.12 80 LYS A C 1
ATOM 620 O O . LYS A 1 80 ? -10.645 -14.722 -0.707 1.00 97.12 80 LYS A O 1
ATOM 625 N N . GLY A 1 81 ? -9.368 -13.134 -1.649 1.00 97.75 81 GLY A N 1
ATOM 626 C CA . GLY A 1 81 ? -10.396 -12.101 -1.751 1.00 97.75 81 GLY A CA 1
ATOM 627 C C . GLY A 1 81 ? -10.638 -11.314 -0.462 1.00 97.75 81 GLY A C 1
ATOM 628 O O . GLY A 1 81 ? -11.604 -10.557 -0.397 1.00 97.75 81 GLY A O 1
ATOM 629 N N . ASN A 1 82 ? -9.805 -11.472 0.571 1.00 98.31 82 ASN A N 1
ATOM 630 C CA . ASN A 1 82 ? -9.945 -10.697 1.802 1.00 98.31 82 ASN A CA 1
ATOM 631 C C . ASN A 1 82 ? -9.522 -9.246 1.566 1.00 98.31 82 ASN A C 1
ATOM 633 O O . ASN A 1 82 ? -8.437 -9.001 1.042 1.00 98.31 82 ASN A O 1
ATOM 637 N N . VAL A 1 83 ? -10.342 -8.295 2.014 1.00 97.94 83 VAL A N 1
ATOM 638 C CA . VAL A 1 83 ? -9.984 -6.874 2.096 1.00 97.94 83 VAL A CA 1
ATOM 639 C C . VAL A 1 83 ? -9.145 -6.674 3.352 1.00 97.94 83 VAL A C 1
ATOM 641 O O . VAL A 1 83 ? -9.612 -6.970 4.456 1.00 97.94 83 VAL A O 1
ATOM 644 N N . LEU A 1 84 ? -7.906 -6.225 3.179 1.00 97.44 84 LEU A N 1
ATOM 645 C CA . LEU A 1 84 ? -6.897 -6.098 4.232 1.00 97.44 84 LEU A CA 1
ATOM 646 C C . LEU A 1 84 ? -6.773 -4.659 4.748 1.00 97.44 84 LEU A C 1
ATOM 648 O O . LEU A 1 84 ? -7.273 -3.721 4.131 1.00 97.44 84 LEU A O 1
ATOM 652 N N . LEU A 1 85 ? -6.054 -4.497 5.862 1.00 97.38 85 LEU A N 1
ATOM 653 C CA . LEU A 1 85 ? -5.680 -3.195 6.421 1.00 97.38 85 LEU A CA 1
ATOM 654 C C . LEU A 1 85 ? -4.781 -2.373 5.487 1.00 97.38 85 LEU A C 1
ATOM 656 O O . LEU A 1 85 ? -5.187 -1.311 5.032 1.00 97.38 85 LEU A O 1
ATOM 660 N N . CYS A 1 86 ? -3.552 -2.831 5.243 1.00 96.75 86 CYS A N 1
ATOM 661 C CA . CYS A 1 86 ? -2.584 -2.203 4.339 1.00 96.75 86 CYS A CA 1
ATOM 662 C C . CYS A 1 86 ? -1.391 -3.148 4.105 1.00 96.75 86 CYS A C 1
ATOM 664 O O . CYS A 1 86 ? -1.311 -4.223 4.704 1.00 96.75 86 CYS A O 1
ATOM 666 N N . CYS A 1 87 ? -0.413 -2.728 3.294 1.00 94.75 87 CYS A N 1
ATOM 667 C CA . CYS A 1 87 ? 0.705 -3.595 2.887 1.00 94.75 87 CYS A CA 1
ATOM 668 C C . CYS A 1 87 ? 1.707 -3.841 4.017 1.00 94.75 87 CYS A C 1
ATOM 670 O O . CYS A 1 87 ? 2.591 -4.687 3.885 1.00 94.75 87 CYS A O 1
ATOM 672 N N . ASN A 1 88 ? 1.592 -3.091 5.114 1.00 96.56 88 ASN A N 1
ATOM 673 C CA . ASN A 1 88 ? 2.394 -3.293 6.311 1.00 96.56 88 ASN A CA 1
ATOM 674 C C . ASN A 1 88 ? 1.839 -4.423 7.192 1.00 96.56 88 ASN A C 1
ATOM 676 O O . ASN A 1 88 ? 2.597 -4.976 7.976 1.00 96.56 88 ASN A O 1
ATOM 680 N N . ASP A 1 89 ? 0.582 -4.850 7.010 1.00 96.44 89 ASP A N 1
ATOM 681 C CA . ASP A 1 89 ? 0.046 -6.064 7.641 1.00 96.44 89 ASP A CA 1
ATOM 682 C C . ASP A 1 89 ? 0.407 -7.317 6.831 1.00 96.44 89 ASP A C 1
ATOM 684 O O . ASP A 1 89 ? -0.445 -7.998 6.256 1.00 96.44 89 ASP A O 1
ATOM 688 N N . TYR A 1 90 ? 1.707 -7.618 6.765 1.00 95.62 90 TYR A N 1
ATOM 689 C CA . TYR A 1 90 ? 2.250 -8.726 5.971 1.00 95.62 90 TYR A CA 1
ATOM 690 C C . TYR A 1 90 ? 1.612 -10.082 6.317 1.00 95.62 90 TYR A C 1
ATOM 692 O O . TYR A 1 90 ? 1.320 -10.889 5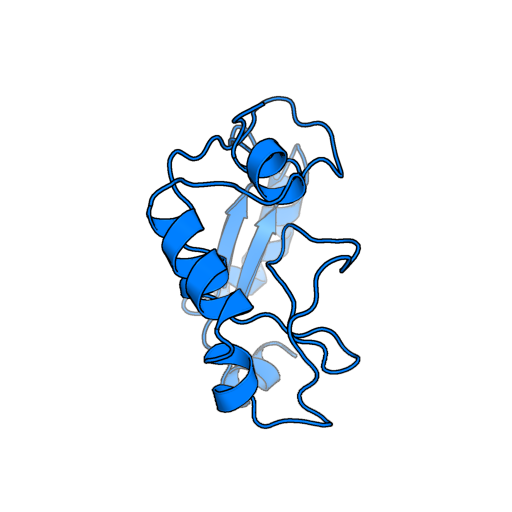.431 1.00 95.62 90 TYR A O 1
ATOM 700 N N . TYR A 1 91 ? 1.353 -10.314 7.607 1.00 96.00 91 TYR A N 1
ATOM 701 C CA . TYR A 1 91 ? 0.728 -11.538 8.110 1.00 96.00 91 TYR A CA 1
ATOM 702 C C . TYR A 1 91 ? -0.797 -11.556 7.953 1.00 96.00 91 TYR A C 1
ATOM 704 O O . TYR A 1 91 ? -1.416 -12.568 8.280 1.00 96.00 91 TYR A O 1
ATOM 712 N N . ARG A 1 92 ? -1.392 -10.475 7.426 1.00 95.88 92 ARG A N 1
ATOM 713 C CA . ARG A 1 92 ? -2.823 -10.355 7.109 1.00 95.88 92 ARG A CA 1
ATOM 714 C C . ARG A 1 92 ? -3.703 -10.620 8.328 1.00 95.88 92 ARG A C 1
ATOM 716 O O . ARG A 1 92 ? -4.716 -11.312 8.234 1.00 95.88 92 ARG A O 1
ATOM 723 N N . LYS A 1 93 ? -3.286 -10.112 9.490 1.00 96.69 93 LYS A N 1
ATOM 724 C CA . LYS A 1 93 ? -3.993 -10.320 10.762 1.00 96.69 93 LYS A CA 1
ATO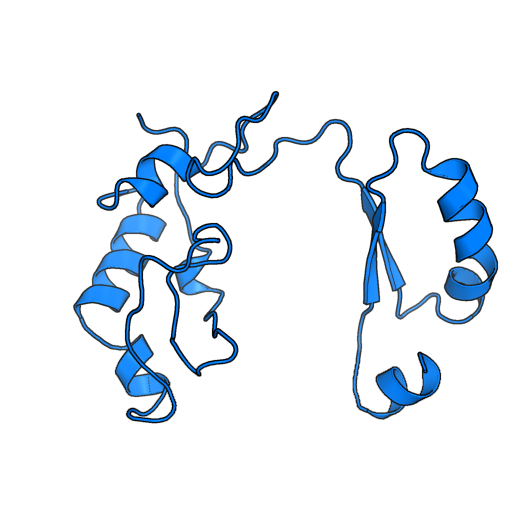M 725 C C . LYS A 1 93 ? -5.296 -9.521 10.837 1.00 96.69 93 LYS A C 1
ATOM 727 O O . LYS A 1 93 ? -6.187 -9.894 11.593 1.00 96.69 93 LYS A O 1
ATOM 732 N N . HIS A 1 94 ? -5.420 -8.458 10.047 1.00 96.69 94 HIS A N 1
ATOM 733 C CA . HIS A 1 94 ? -6.572 -7.569 10.023 1.00 96.69 94 HIS A CA 1
ATOM 734 C C . HIS A 1 94 ? -7.251 -7.627 8.654 1.00 96.69 94 HIS A C 1
ATOM 736 O O . HIS A 1 94 ? -6.679 -7.247 7.629 1.00 96.69 94 HIS A O 1
ATOM 742 N N . SER A 1 95 ? -8.506 -8.076 8.650 1.00 96.88 95 SER A N 1
ATOM 743 C CA . SER A 1 95 ? -9.365 -8.089 7.470 1.00 96.88 95 SER A CA 1
ATOM 744 C C . SER A 1 95 ? -10.721 -7.459 7.775 1.00 96.88 95 SER A C 1
ATOM 746 O O . SER A 1 95 ? -11.276 -7.644 8.856 1.00 96.88 95 SER A O 1
ATOM 748 N N . PHE A 1 96 ? -11.258 -6.724 6.801 1.00 97.19 96 PHE A N 1
ATOM 749 C CA . PHE A 1 96 ? -12.513 -5.975 6.916 1.00 97.19 96 PHE A CA 1
ATOM 750 C C . PHE A 1 96 ? -13.675 -6.622 6.143 1.00 97.19 96 PHE A C 1
ATOM 752 O O . PHE A 1 96 ? -14.825 -6.179 6.220 1.00 97.19 96 PHE A O 1
ATOM 759 N N . GLY A 1 97 ? -13.418 -7.709 5.420 1.00 97.38 97 GLY A N 1
ATOM 760 C CA . GLY A 1 97 ? -14.428 -8.437 4.658 1.00 97.38 97 GLY A CA 1
ATOM 761 C C . GLY A 1 97 ? -13.809 -9.258 3.541 1.00 97.38 97 GLY A C 1
ATOM 762 O O . GLY A 1 97 ? -12.590 -9.286 3.386 1.00 97.38 97 GLY A O 1
ATOM 763 N N . ASN A 1 98 ? -14.658 -9.903 2.748 1.00 98.38 98 ASN A N 1
ATOM 764 C CA . ASN A 1 98 ? -14.230 -10.717 1.622 1.00 98.38 98 ASN A CA 1
ATOM 765 C C . ASN A 1 98 ? -15.092 -10.417 0.386 1.00 98.38 98 ASN A C 1
ATOM 767 O O . ASN A 1 98 ? -16.320 -10.407 0.469 1.00 98.38 98 ASN A O 1
ATOM 771 N N . ILE A 1 99 ? -14.452 -10.156 -0.756 1.00 98.12 99 ILE A N 1
ATOM 772 C CA . ILE A 1 99 ? -15.137 -9.748 -1.996 1.00 98.12 99 ILE A CA 1
ATOM 773 C C . ILE A 1 99 ? -15.956 -10.873 -2.640 1.00 98.12 99 ILE A C 1
ATOM 775 O O . ILE A 1 99 ? -16.789 -10.608 -3.501 1.00 98.12 99 ILE A O 1
ATOM 779 N N . TRP A 1 100 ? -15.736 -12.128 -2.236 1.00 97.50 100 TRP A N 1
ATOM 780 C CA . TRP A 1 100 ? -16.561 -13.254 -2.670 1.00 97.50 100 TRP A CA 1
ATOM 781 C C . TRP A 1 100 ? -17.908 -13.296 -1.943 1.00 97.50 100 TRP A C 1
ATOM 783 O O . TRP A 1 100 ? -18.847 -13.900 -2.454 1.00 97.50 100 TRP A O 1
ATOM 793 N N . SER A 1 101 ? -18.008 -12.680 -0.758 1.00 97.38 101 SER A N 1
ATOM 794 C CA . SER A 1 101 ? -19.225 -12.679 0.062 1.00 97.38 101 SER A CA 1
ATOM 795 C C . SER A 1 101 ? -19.968 -11.344 0.069 1.00 97.38 101 SER A C 1
ATOM 797 O O . SER A 1 101 ? -21.183 -11.338 0.230 1.00 97.38 101 SER A O 1
ATOM 799 N N . ASP A 1 102 ? -19.264 -10.222 -0.099 1.00 97.19 102 ASP A N 1
ATOM 800 C CA . ASP A 1 102 ? -19.829 -8.872 -0.027 1.00 97.19 102 ASP A CA 1
ATOM 801 C C . ASP A 1 102 ? -19.363 -7.993 -1.195 1.00 97.19 102 ASP A C 1
ATOM 803 O O . ASP A 1 102 ? -18.284 -8.172 -1.758 1.00 97.19 102 ASP A O 1
ATOM 807 N N . GLN A 1 103 ? -20.153 -6.964 -1.513 1.00 97.75 103 GLN A N 1
ATOM 808 C CA . GLN A 1 103 ? -19.722 -5.915 -2.437 1.00 97.75 103 GLN A CA 1
ATOM 809 C C . GLN A 1 103 ? -18.554 -5.123 -1.840 1.00 97.75 103 GLN A C 1
ATOM 811 O O . GLN A 1 103 ? -18.614 -4.686 -0.690 1.00 97.75 103 GLN A O 1
ATOM 816 N N . ILE A 1 104 ? -17.527 -4.869 -2.654 1.00 97.00 104 ILE A N 1
ATOM 817 C CA . ILE A 1 104 ? -16.336 -4.108 -2.252 1.00 97.00 104 ILE A CA 1
ATOM 818 C C . ILE A 1 104 ? -16.685 -2.736 -1.658 1.00 97.00 104 ILE A C 1
ATOM 820 O O . ILE A 1 104 ? -16.111 -2.347 -0.645 1.00 97.00 104 ILE A O 1
ATOM 824 N N . GLU A 1 105 ? -17.687 -2.049 -2.217 1.00 97.12 105 GLU A N 1
ATOM 825 C CA . GLU A 1 105 ? -18.197 -0.775 -1.700 1.00 97.12 105 GLU A CA 1
ATOM 826 C C . GLU A 1 105 ? -18.753 -0.919 -0.279 1.00 97.12 105 GLU A C 1
ATOM 828 O O . GLU A 1 105 ? -18.406 -0.134 0.601 1.00 97.12 105 GLU A O 1
ATOM 833 N N . LYS A 1 106 ? -19.559 -1.958 -0.027 1.00 98.06 106 LYS A N 1
ATOM 834 C CA . LYS A 1 106 ? -20.111 -2.230 1.306 1.00 98.06 106 LYS A CA 1
ATOM 835 C C . LYS A 1 106 ? -19.007 -2.521 2.309 1.00 98.06 106 LYS A C 1
ATOM 837 O O . LYS A 1 106 ? -19.067 -2.019 3.423 1.00 98.06 106 LYS A O 1
ATOM 842 N N . ILE A 1 107 ? -17.995 -3.302 1.919 1.00 98.00 107 ILE A N 1
ATOM 843 C CA . ILE A 1 107 ? -16.833 -3.579 2.774 1.00 98.00 107 ILE A CA 1
ATOM 844 C C . ILE A 1 107 ? -16.085 -2.280 3.088 1.00 98.00 107 ILE A C 1
ATOM 846 O O . ILE A 1 107 ? -15.766 -2.023 4.248 1.00 98.00 107 ILE A O 1
ATOM 850 N N . TRP A 1 108 ? -15.841 -1.447 2.075 1.00 97.12 108 TRP A N 1
ATOM 851 C CA . TRP A 1 108 ? -15.172 -0.161 2.233 1.00 97.12 108 TRP A CA 1
ATOM 852 C C . TRP A 1 108 ? -15.944 0.770 3.171 1.00 97.12 108 TRP A C 1
ATOM 854 O O . TRP A 1 108 ? -15.344 1.367 4.061 1.00 97.12 108 TRP A O 1
ATOM 864 N N . GLN A 1 109 ? -17.266 0.857 3.031 1.00 97.00 109 GLN A N 1
ATOM 865 C CA . GLN A 1 109 ? -18.139 1.719 3.834 1.00 97.00 109 GLN A CA 1
ATOM 866 C C . GLN A 1 109 ? -18.473 1.166 5.229 1.00 97.00 109 GLN A C 1
ATOM 868 O O . GLN A 1 109 ? -19.159 1.851 5.987 1.00 97.00 109 GLN A O 1
ATOM 873 N N . LYS A 1 110 ? -17.998 -0.033 5.608 1.00 96.94 110 LYS A N 1
ATOM 874 C CA . LYS A 1 110 ? -18.202 -0.555 6.970 1.00 96.94 110 LYS A CA 1
ATOM 875 C C . LYS A 1 110 ? -17.723 0.464 7.997 1.00 96.94 110 LYS A C 1
ATOM 877 O O . LYS A 1 110 ? -16.605 0.969 7.898 1.00 96.94 110 LYS A O 1
ATOM 882 N N . GLU A 1 111 ? -18.556 0.707 9.003 1.00 97.88 111 GLU A N 1
ATOM 883 C CA . GLU A 1 111 ? -18.313 1.710 10.042 1.00 97.88 111 GLU A CA 1
ATOM 884 C C . GLU A 1 111 ? -16.934 1.542 10.687 1.00 97.88 111 GLU A C 1
ATOM 886 O O . GLU A 1 111 ? -16.170 2.500 10.748 1.00 97.88 111 GLU A O 1
ATOM 891 N N . SER A 1 112 ? -16.563 0.311 11.056 1.00 96.00 112 SER A N 1
ATOM 892 C CA . SER A 1 112 ? -15.259 0.014 11.658 1.00 96.00 112 SER A CA 1
ATOM 893 C C . SER A 1 112 ? -14.079 0.364 10.749 1.00 96.00 112 SER A C 1
ATOM 895 O O . SER A 1 112 ? -13.078 0.902 11.219 1.00 96.00 112 SER A O 1
ATOM 897 N N . PHE A 1 113 ? -14.183 0.097 9.444 1.00 97.25 113 PHE A N 1
ATOM 898 C CA . PHE A 1 113 ? -13.105 0.394 8.506 1.00 97.25 113 PHE A CA 1
ATOM 899 C C . PHE A 1 113 ? -13.051 1.892 8.177 1.00 97.25 113 PHE A C 1
ATOM 901 O O . PHE A 1 113 ? -11.973 2.480 8.109 1.00 97.25 113 PHE A O 1
ATOM 908 N N . SER A 1 114 ? -14.211 2.536 8.032 1.00 97.62 114 SER A N 1
ATOM 909 C CA . SER A 1 114 ? -14.307 3.979 7.809 1.00 97.62 114 SER A CA 1
ATOM 910 C C . SER A 1 114 ? -13.782 4.786 8.992 1.00 97.62 114 SER A C 1
ATOM 912 O O . SER A 1 114 ? -13.032 5.743 8.786 1.00 97.62 114 SER A O 1
ATOM 914 N N . LEU A 1 115 ? -14.12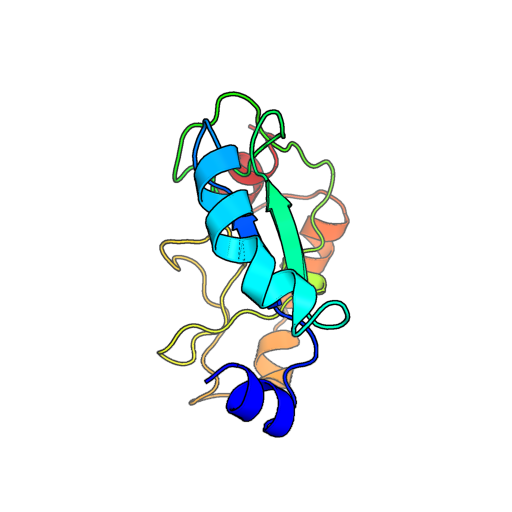7 4.381 10.217 1.00 97.94 115 LEU A N 1
ATOM 915 C CA . LEU A 1 115 ? -13.611 4.979 11.443 1.00 97.94 115 LEU A CA 1
ATOM 916 C C . LEU A 1 115 ? -12.087 4.867 11.490 1.00 97.94 115 LEU A C 1
ATOM 918 O O . LEU A 1 115 ? -11.415 5.887 11.604 1.00 97.94 115 LEU A O 1
ATOM 922 N N . LEU A 1 116 ? -11.543 3.664 11.282 1.00 97.81 116 LEU A N 1
ATOM 923 C CA . LEU A 1 116 ? -10.099 3.429 11.282 1.00 97.81 116 LEU A CA 1
ATOM 924 C C . LEU A 1 116 ? -9.356 4.316 10.268 1.00 97.81 116 LEU A C 1
ATOM 926 O O . LEU A 1 116 ? -8.338 4.918 10.605 1.00 97.81 116 LEU A O 1
ATOM 930 N N . ARG A 1 117 ? -9.856 4.444 9.033 1.00 97.69 117 ARG A N 1
ATOM 931 C CA . ARG A 1 117 ? -9.241 5.335 8.030 1.00 97.69 117 ARG A CA 1
ATOM 932 C C . ARG A 1 117 ? -9.296 6.803 8.456 1.00 97.69 117 ARG A C 1
ATOM 934 O O . ARG A 1 117 ? -8.330 7.533 8.245 1.00 97.69 117 ARG A O 1
ATOM 941 N N . GLY A 1 118 ? -10.407 7.236 9.055 1.00 98.00 118 GLY A N 1
ATOM 942 C CA . GLY A 1 118 ? -10.555 8.589 9.592 1.00 98.00 118 GLY A CA 1
ATOM 943 C C . GLY A 1 118 ? -9.589 8.876 10.742 1.00 98.00 118 GLY A C 1
ATOM 944 O O . GLY A 1 118 ? -8.952 9.927 10.762 1.00 98.00 118 GLY A O 1
ATOM 945 N N . GLU A 1 119 ? -9.440 7.928 11.662 1.00 98.06 119 GLU A N 1
ATOM 946 C CA . GLU A 1 119 ? -8.513 7.996 12.792 1.00 98.06 119 GLU A CA 1
ATOM 947 C C . GLU A 1 119 ? -7.059 8.067 12.322 1.00 98.06 119 GLU A C 1
ATOM 949 O O . GLU A 1 119 ? -6.347 9.004 12.681 1.00 98.06 119 GLU A O 1
ATOM 954 N N . LEU A 1 120 ? -6.639 7.150 11.445 1.00 98.12 120 LEU A N 1
ATOM 955 C CA . LEU A 1 120 ? -5.271 7.108 10.927 1.00 98.12 120 LEU A CA 1
ATOM 956 C C . LEU A 1 120 ? -4.907 8.370 10.138 1.00 98.12 120 LEU A C 1
ATOM 958 O O . LEU A 1 120 ? -3.812 8.909 10.328 1.00 98.12 120 LEU A O 1
ATOM 962 N N . ARG A 1 121 ? -5.840 8.909 9.338 1.00 97.88 121 ARG A N 1
ATOM 963 C CA . ARG A 1 121 ? -5.663 10.200 8.650 1.00 97.88 121 ARG A CA 1
ATOM 964 C C . ARG A 1 121 ? -5.429 11.349 9.632 1.00 97.88 121 ARG A C 1
ATOM 966 O O . ARG A 1 121 ? -4.670 12.261 9.332 1.00 97.88 121 ARG A O 1
ATOM 973 N N . ASN A 1 122 ? -6.046 11.294 10.807 1.00 97.81 122 ASN A N 1
ATOM 974 C CA . ASN A 1 122 ? -5.872 12.284 11.870 1.00 97.81 122 ASN A CA 1
ATOM 975 C C . ASN A 1 122 ? -4.712 11.941 12.826 1.00 97.81 122 ASN A C 1
ATOM 977 O O . ASN A 1 122 ? -4.562 12.576 13.867 1.00 97.81 122 ASN A O 1
ATOM 981 N N . GLY A 1 123 ? -3.903 10.925 12.508 1.00 97.44 123 GLY A N 1
ATOM 982 C CA . GLY A 1 123 ? -2.773 10.502 13.332 1.00 97.44 123 GLY A CA 1
ATOM 983 C C . GLY A 1 123 ? -3.140 9.661 14.555 1.00 97.44 123 GLY A C 1
ATOM 984 O O . GLY A 1 123 ? -2.263 9.353 15.363 1.00 97.44 123 GLY A O 1
ATOM 985 N N . VAL A 1 124 ? -4.395 9.249 14.701 1.00 97.69 124 VAL A N 1
ATOM 986 C CA . VAL A 1 124 ? -4.854 8.401 15.802 1.00 97.69 124 VAL A CA 1
ATOM 987 C C . VAL A 1 124 ? -4.631 6.933 15.429 1.00 97.69 124 VAL A C 1
ATOM 989 O O . VAL A 1 124 ? -5.308 6.381 14.566 1.00 97.69 124 VAL A O 1
ATOM 992 N N . ALA A 1 125 ? -3.650 6.295 16.071 1.00 96.62 125 ALA A N 1
ATOM 993 C CA . ALA A 1 125 ? -3.270 4.905 15.818 1.00 96.62 125 ALA A CA 1
ATOM 994 C C . ALA A 1 125 ? -3.797 3.975 16.926 1.00 96.62 125 ALA A C 1
ATOM 996 O O . ALA A 1 125 ? -3.084 3.618 17.864 1.00 96.62 125 ALA A O 1
ATOM 997 N N . ASN A 1 126 ? -5.064 3.570 16.825 1.00 95.94 126 ASN A N 1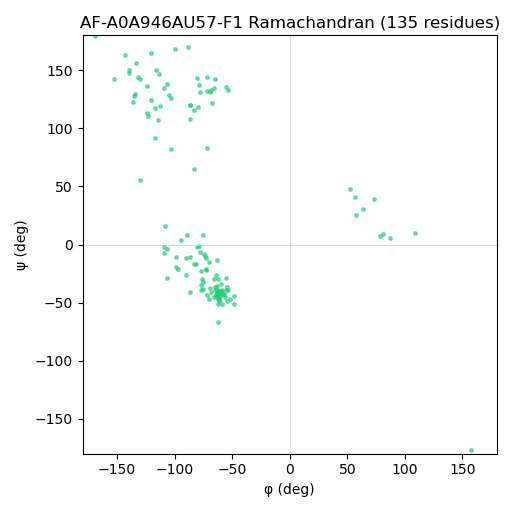
ATOM 998 C CA . ASN A 1 126 ? -5.692 2.702 17.830 1.00 95.94 126 ASN A CA 1
ATOM 999 C C . ASN A 1 126 ? -5.266 1.230 17.723 1.00 95.94 126 ASN A C 1
ATOM 1001 O O . ASN A 1 126 ? -5.195 0.530 18.736 1.00 95.94 126 ASN A O 1
ATOM 1005 N N . LEU A 1 127 ? -4.927 0.754 16.521 1.00 96.69 127 LEU A N 1
ATOM 1006 C CA . LEU A 1 127 ? -4.352 -0.580 16.350 1.00 96.69 127 LEU A CA 1
ATOM 1007 C C . LEU A 1 127 ? -2.865 -0.582 16.713 1.00 96.69 127 LEU A C 1
ATOM 1009 O O . LEU A 1 127 ? -2.117 0.300 16.292 1.00 96.69 127 LEU A O 1
ATOM 1013 N N . GLU A 1 128 ? -2.434 -1.617 17.433 1.00 97.06 128 GLU A N 1
ATOM 1014 C CA . GLU A 1 128 ? -1.031 -1.836 17.816 1.00 97.06 128 GLU A CA 1
ATOM 1015 C C . GLU A 1 128 ? -0.099 -1.832 16.605 1.00 97.06 128 GLU A C 1
ATOM 1017 O O . GLU A 1 128 ? 0.853 -1.058 16.562 1.00 97.06 128 GLU A O 1
ATOM 1022 N N . ILE A 1 129 ? -0.461 -2.581 15.558 1.00 97.75 129 ILE A N 1
ATOM 1023 C CA . ILE A 1 129 ? 0.297 -2.616 14.303 1.00 97.75 129 ILE A CA 1
ATOM 1024 C C . ILE A 1 129 ? 0.512 -1.214 13.713 1.00 97.75 129 ILE A C 1
ATOM 1026 O O . ILE A 1 129 ? 1.580 -0.925 13.177 1.00 97.75 129 ILE A O 1
ATOM 1030 N N . CYS A 1 130 ? -0.474 -0.321 13.840 1.00 97.88 130 CYS A N 1
ATOM 1031 C CA . CYS A 1 130 ? -0.374 1.045 13.341 1.00 97.88 130 CYS A CA 1
ATOM 1032 C C . CYS A 1 130 ? 0.515 1.912 14.238 1.00 97.88 130 CYS A C 1
ATOM 1034 O O . CYS A 1 130 ? 1.284 2.706 13.704 1.00 97.88 130 CYS A O 1
ATOM 1036 N N . ARG A 1 131 ? 0.465 1.755 15.570 1.00 97.88 131 ARG A N 1
ATOM 1037 C CA . ARG A 1 131 ? 1.369 2.482 16.486 1.00 97.88 131 ARG A CA 1
ATOM 1038 C C . ARG A 1 131 ? 2.821 2.135 16.210 1.00 97.88 131 ARG A C 1
ATOM 1040 O O . ARG A 1 131 ? 3.628 3.042 16.012 1.00 97.88 131 ARG A O 1
ATOM 1047 N N . ILE A 1 132 ? 3.111 0.840 16.104 1.00 97.44 132 ILE A N 1
ATOM 1048 C CA . ILE A 1 132 ? 4.447 0.338 15.788 1.00 97.44 132 ILE A CA 1
ATOM 1049 C C . ILE A 1 132 ? 4.881 0.833 14.406 1.00 97.44 132 ILE A C 1
ATOM 1051 O O . ILE A 1 132 ? 5.978 1.370 14.259 1.00 97.44 132 ILE A O 1
ATOM 1055 N N . CYS A 1 133 ? 4.017 0.710 13.389 1.00 97.69 133 CYS A N 1
ATOM 1056 C CA . CYS A 1 133 ? 4.325 1.155 12.027 1.00 97.69 133 CYS A CA 1
ATOM 1057 C C . CYS A 1 133 ? 4.651 2.650 11.949 1.00 97.69 133 CYS A C 1
ATOM 1059 O O . CYS A 1 133 ? 5.518 3.046 11.178 1.00 97.69 133 CYS A O 1
ATOM 1061 N N . MET A 1 134 ? 3.939 3.478 12.714 1.00 97.44 134 MET A N 1
ATOM 1062 C CA . MET A 1 134 ? 4.087 4.934 12.698 1.00 97.44 134 MET A CA 1
ATOM 1063 C C . MET A 1 134 ? 5.196 5.435 13.637 1.00 97.44 134 MET A C 1
ATOM 1065 O O . MET A 1 134 ? 5.557 6.609 13.567 1.00 97.44 134 MET A O 1
ATOM 1069 N N . GLY A 1 135 ? 5.743 4.567 14.497 1.00 96.31 135 GLY A N 1
ATOM 1070 C CA . GLY A 1 135 ? 6.748 4.925 15.499 1.00 96.31 135 GLY A CA 1
ATOM 1071 C C . GLY A 1 135 ? 6.179 5.730 16.672 1.00 96.31 135 GLY A C 1
ATOM 1072 O O . GLY A 1 135 ? 6.820 6.684 17.109 1.00 96.31 135 GLY A O 1
ATOM 1073 N N . LYS A 1 136 ? 4.969 5.378 17.131 1.00 93.06 136 LYS A N 1
ATOM 1074 C CA . LYS A 1 136 ? 4.217 6.051 18.213 1.00 93.06 136 LYS A CA 1
ATOM 1075 C C . LYS A 1 136 ? 4.135 5.247 19.520 1.00 93.06 136 LYS A C 1
ATOM 1077 O O . LYS A 1 136 ? 3.261 5.526 20.340 1.00 93.06 136 LYS A O 1
ATOM 1082 N N . GLU A 1 137 ? 4.982 4.234 19.676 1.00 74.94 137 GLU A N 1
ATOM 1083 C CA . GLU A 1 137 ? 5.184 3.522 20.948 1.00 74.94 137 GLU A CA 1
ATOM 1084 C C . GLU A 1 137 ? 6.266 4.175 21.808 1.00 74.94 137 GLU A C 1
ATOM 1086 O O . GLU A 1 137 ? 7.220 4.744 21.225 1.00 74.94 137 GLU A O 1
#

Foldseek 3Di:
DVVVVVVVPQQADEAEDEDPDCPVVVVVCVVVCVVCVRHYDYHYDPPDADFCLLVPHDDPHHPADQADQQQVVDFDADPQQFTARHRSPVVRPGTQDGVVVDPPVCSCPPPVSVVCNVCRRNSNDPDSSSCSRNVND

Mean predicted aligned error: 3.77 Å

Radius of gyration: 18.36 Å; Cα contacts (8 Å, |Δi|>4): 173; chains: 1; 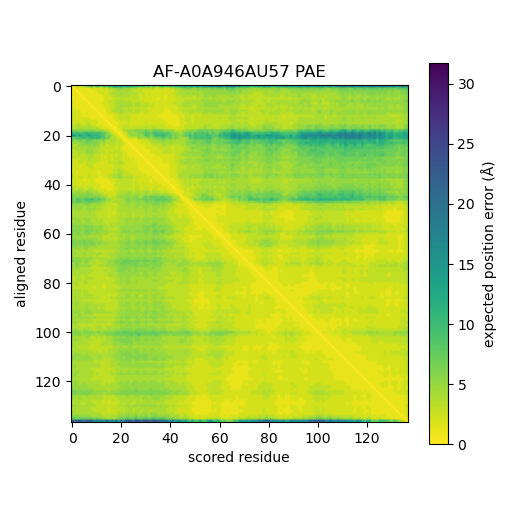bounding box: 46×28×46 Å

Solvent-accessible surface area (backbone atoms only — not comparable to full-atom values): 8027 Å² total; per-residue (Å²): 105,71,68,56,42,41,76,74,64,53,71,69,44,80,46,69,45,81,56,93,71,44,63,69,57,51,61,69,39,47,67,54,48,71,75,36,63,85,35,54,46,82,46,68,61,80,99,49,62,36,76,27,40,33,63,77,44,91,59,97,43,65,42,65,42,77,48,44,52,61,56,68,80,41,88,39,70,49,100,85,35,34,32,41,57,40,88,40,48,75,86,59,84,49,66,70,44,39,56,89,80,43,57,64,66,59,42,57,64,31,65,72,55,43,48,50,37,54,33,22,52,71,39,46,54,85,50,67,47,47,20,50,34,28,63,70,115

Nearest PDB structures (foldseek):
  4m7t-assembly1_A  TM=8.256E-01  e=4.259E-06  Niallia circulans
  4k36-assembly1_A  TM=4.271E-01  e=6.458E-02  Clostridium perfringens ATCC 13124
  3n6v-assembly2_D  TM=5.263E-01  e=1.287E+00  Rattus norvegicus
  5b3j-assembly2_B  TM=5.156E-01  e=5.745E+00  Xenopus laevis
  4u1x-assembly1_D  TM=4.994E-01  e=5.383E+00  Rattus norvegicus

Secondary structure (DSSP, 8-state):
-HHHHHHTT---EEEEE-SSSTHHHHHHHHHHHHH-TTTEEEEE-TTS-B--GGGTS--SSB---SS--HHHH--EE-TT-EEES-TT-TT---EEEETTTS-HHHHHT-HHHHHHHHHHHTT---SHHHHHHHT--

Sequence (137 aa):
MADDLINAGVTEFTITIHDTNGEALLAKLQPVLKKYPEYVSINSIHDKPLSNRGGAIEVELLDKKDSCIDPLELLQLDYKGNVLLCCNDYYRKHSFGNIWSDQIEKIWQKESFSLLRGELRNGVANLEICRICMGKE

pLDDT: mean 94.67, std 4.29, range [74.94, 98.38]